Protein AF-A0A927MNN0-F1 (afdb_monomer_lite)

pLDDT: mean 88.84, std 9.3, range [51.81, 97.0]

Organism: NCBI:txid34101

Secondary structure (DSSP, 8-state):
-----TTSHHHHHHHHHHHHTT----HHHHHHHHHHHHTT----HHHHHHHH--

Radius of gyration: 11.71 Å; chains: 1; bounding box: 27×28×22 Å

Sequence (54 aa):
MLKLSVESKEFQQILHNLRLENMSLPLELQHKVVEVVQSKQKITSELIQGLISR

Structure (mmCIF, N/CA/C/O backbone):
data_AF-A0A927MNN0-F1
#
_entry.id   AF-A0A927MNN0-F1
#
loop_
_atom_site.group_PDB
_atom_site.id
_atom_site.type_symbol
_atom_site.label_atom_id
_atom_site.label_alt_id
_atom_site.label_comp_id
_atom_site.label_asym_id
_atom_site.label_entity_id
_atom_site.label_seq_id
_atom_site.pdbx_PDB_ins_code
_atom_site.Cartn_x
_atom_site.Cartn_y
_atom_site.Cartn_z
_atom_site.occupancy
_atom_site.B_iso_or_equiv
_atom_site.auth_seq_id
_atom_site.auth_comp_id
_atom_site.auth_asym_id
_atom_site.auth_atom_id
_atom_site.pdbx_PDB_model_num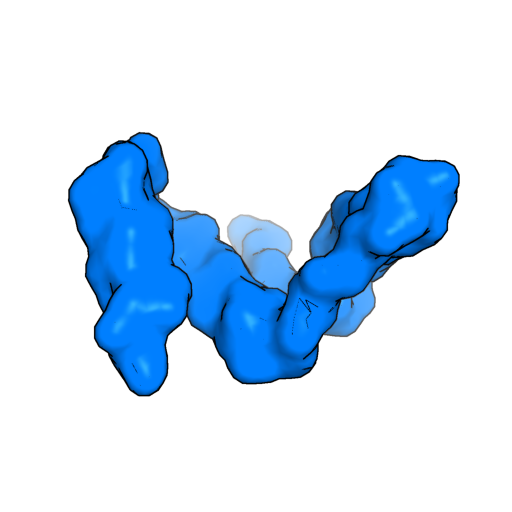
ATOM 1 N N . MET A 1 1 ? -12.728 9.246 11.595 1.00 51.81 1 MET A N 1
ATOM 2 C CA . MET A 1 1 ? -11.733 8.279 11.075 1.00 51.81 1 MET A CA 1
ATOM 3 C C . MET A 1 1 ? -11.080 8.902 9.855 1.00 51.81 1 MET A C 1
ATOM 5 O O . MET A 1 1 ? -11.814 9.333 8.975 1.00 51.81 1 MET A O 1
ATOM 9 N N . LEU A 1 2 ? -9.749 9.010 9.827 1.00 56.25 2 LEU A N 1
ATOM 10 C CA . LEU A 1 2 ? -9.016 9.514 8.661 1.00 56.25 2 LEU A CA 1
ATOM 11 C C . LEU A 1 2 ? -9.229 8.543 7.494 1.00 56.25 2 LEU A C 1
ATOM 13 O O . LEU A 1 2 ? -8.945 7.352 7.615 1.00 56.25 2 LEU A O 1
ATOM 17 N N . LYS A 1 3 ? -9.804 9.034 6.396 1.00 69.12 3 LYS A N 1
ATOM 18 C CA . LYS A 1 3 ? -10.034 8.246 5.185 1.00 69.12 3 LYS A CA 1
ATOM 19 C C . LYS A 1 3 ? -8.697 8.162 4.450 1.00 69.12 3 LYS A C 1
ATOM 21 O O . LYS A 1 3 ? -8.295 9.133 3.821 1.00 69.12 3 LYS A O 1
ATOM 26 N N . LEU A 1 4 ? -7.986 7.043 4.608 1.00 81.62 4 LEU A N 1
ATOM 27 C CA . LEU A 1 4 ? -6.719 6.805 3.911 1.00 81.62 4 LEU A CA 1
ATOM 28 C C . LEU A 1 4 ? -6.955 6.940 2.400 1.00 81.62 4 LEU A C 1
ATOM 30 O O . LEU A 1 4 ? -7.906 6.360 1.884 1.00 81.62 4 LEU A O 1
ATOM 34 N N . SER A 1 5 ? -6.128 7.698 1.697 1.00 89.62 5 SER A N 1
ATOM 35 C CA . SER A 1 5 ? -6.172 7.829 0.240 1.00 89.62 5 SER A CA 1
ATOM 36 C C . SER A 1 5 ? -4.755 7.753 -0.304 1.00 89.62 5 SER A C 1
ATOM 38 O O . SER A 1 5 ? -3.793 7.926 0.443 1.00 89.62 5 SER A O 1
ATOM 40 N N . VAL A 1 6 ? -4.614 7.530 -1.609 1.00 90.31 6 VAL A N 1
ATOM 41 C CA . VAL A 1 6 ? -3.294 7.583 -2.251 1.00 90.31 6 VAL A CA 1
ATOM 42 C C . VAL A 1 6 ? -2.635 8.952 -2.100 1.00 90.31 6 VAL A C 1
ATOM 44 O O . VAL A 1 6 ? -1.418 9.037 -2.049 1.00 90.31 6 VAL A O 1
ATOM 47 N N . GLU A 1 7 ? -3.418 10.016 -1.948 1.00 91.69 7 GLU A N 1
ATOM 48 C CA . GLU A 1 7 ? -2.936 11.387 -1.748 1.00 91.69 7 GLU A CA 1
ATOM 49 C C . GLU A 1 7 ? -2.610 11.708 -0.281 1.00 91.69 7 GLU A C 1
ATOM 51 O O . GLU A 1 7 ? -2.092 12.785 0.014 1.00 91.69 7 GLU A O 1
ATOM 56 N N . SER A 1 8 ? -2.916 10.806 0.659 1.00 91.75 8 SER A N 1
ATOM 57 C CA . SER A 1 8 ? -2.683 11.065 2.077 1.00 91.75 8 SER A CA 1
ATOM 58 C C . SER A 1 8 ? -1.189 11.188 2.367 1.00 91.75 8 SER A C 1
ATOM 60 O O . SER A 1 8 ? -0.355 10.491 1.780 1.00 91.75 8 SER A O 1
ATOM 62 N N . LYS A 1 9 ? -0.842 12.070 3.310 1.00 92.12 9 LYS A N 1
ATOM 63 C CA . LYS A 1 9 ? 0.553 12.322 3.694 1.00 92.12 9 LYS A CA 1
ATOM 64 C C . LYS A 1 9 ? 1.253 11.034 4.128 1.00 92.12 9 LYS A C 1
ATOM 66 O O . LYS A 1 9 ? 2.401 10.800 3.767 1.00 92.12 9 LYS A O 1
ATOM 71 N N . GLU A 1 10 ? 0.557 10.197 4.887 1.00 90.75 10 GLU A N 1
ATOM 72 C CA . GLU A 1 10 ? 1.056 8.922 5.397 1.00 90.75 10 GLU A CA 1
ATOM 73 C C . GLU A 1 10 ? 1.338 7.945 4.256 1.00 90.75 10 GLU A C 1
ATOM 75 O O . GLU A 1 10 ? 2.402 7.330 4.217 1.00 90.75 10 GLU A O 1
ATOM 80 N N . PHE A 1 11 ? 0.418 7.838 3.294 1.00 92.56 11 PHE A N 1
ATOM 81 C CA . PHE A 1 11 ? 0.592 6.960 2.143 1.00 92.56 11 PHE A CA 1
ATOM 82 C C . PHE A 1 11 ? 1.750 7.428 1.252 1.00 92.56 11 PHE A C 1
ATOM 84 O O . PHE A 1 11 ? 2.620 6.638 0.883 1.00 92.56 11 PHE A O 1
ATOM 91 N N . GLN A 1 12 ? 1.829 8.732 0.982 1.00 94.44 12 GLN A N 1
ATOM 92 C CA . GLN A 1 12 ? 2.925 9.328 0.219 1.00 94.44 12 GLN A CA 1
ATOM 93 C C . GLN A 1 12 ? 4.284 9.159 0.907 1.00 94.44 12 GLN A C 1
ATOM 95 O O . GLN A 1 12 ? 5.283 8.914 0.228 1.00 94.44 12 GLN A O 1
ATOM 100 N N . GLN A 1 13 ? 4.333 9.214 2.242 1.00 95.00 13 GLN A N 1
ATOM 101 C CA . GLN A 1 13 ? 5.552 8.925 2.996 1.00 95.00 13 GLN A CA 1
ATOM 102 C C . GLN A 1 13 ? 6.006 7.473 2.800 1.00 95.00 13 GLN A C 1
ATOM 104 O O . GLN A 1 13 ? 7.195 7.230 2.600 1.00 95.00 13 GLN A O 1
ATOM 109 N N . ILE A 1 14 ? 5.082 6.508 2.797 1.00 93.81 14 ILE A N 1
ATOM 110 C CA . ILE A 1 14 ? 5.409 5.102 2.517 1.00 93.81 14 ILE A CA 1
ATOM 111 C C . ILE A 1 14 ? 5.967 4.955 1.096 1.00 93.81 14 ILE A C 1
ATOM 113 O O . ILE A 1 14 ? 7.013 4.337 0.916 1.00 93.81 14 ILE A O 1
ATOM 117 N N . LEU A 1 15 ? 5.334 5.572 0.091 1.00 94.81 15 LEU A N 1
ATOM 118 C CA . LEU A 1 15 ? 5.838 5.549 -1.290 1.00 94.81 15 LEU A CA 1
ATOM 119 C C . LEU A 1 15 ? 7.204 6.228 -1.436 1.00 94.81 15 LEU A C 1
ATOM 121 O O . LEU A 1 15 ? 8.011 5.832 -2.275 1.00 94.81 15 LEU A O 1
ATOM 125 N N . HIS A 1 16 ? 7.469 7.280 -0.664 1.00 96.19 16 HIS A N 1
ATOM 126 C CA . HIS A 1 16 ? 8.789 7.895 -0.610 1.00 96.19 16 HIS A CA 1
ATOM 127 C C . HIS A 1 16 ? 9.826 6.916 -0.053 1.00 96.19 16 HIS A C 1
ATOM 129 O O . HIS A 1 16 ? 10.837 6.686 -0.707 1.00 96.19 16 HIS A O 1
ATOM 135 N N . ASN A 1 17 ? 9.539 6.274 1.080 1.00 96.69 17 ASN A N 1
ATOM 136 C CA . ASN A 1 17 ? 10.445 5.304 1.694 1.00 96.69 17 ASN A CA 1
ATOM 137 C C . ASN A 1 17 ? 10.721 4.108 0.767 1.00 96.69 17 ASN A C 1
ATOM 1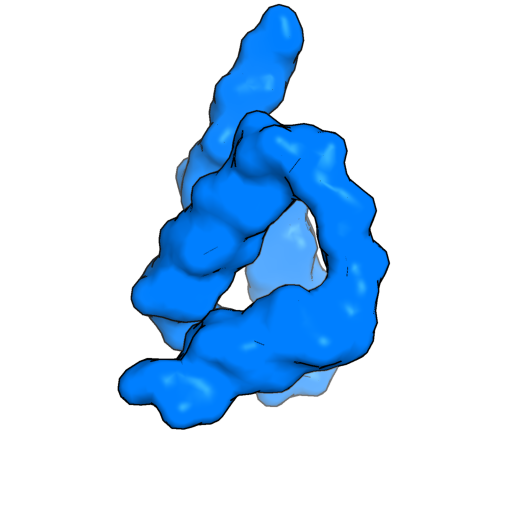39 O O . ASN A 1 17 ? 11.868 3.708 0.620 1.00 96.69 17 ASN A O 1
ATOM 143 N N . LEU A 1 18 ? 9.700 3.583 0.078 1.00 95.38 18 LEU A N 1
ATOM 144 C CA . LEU A 1 18 ? 9.886 2.520 -0.918 1.00 95.38 18 LEU A CA 1
ATOM 145 C C . LEU A 1 18 ? 10.844 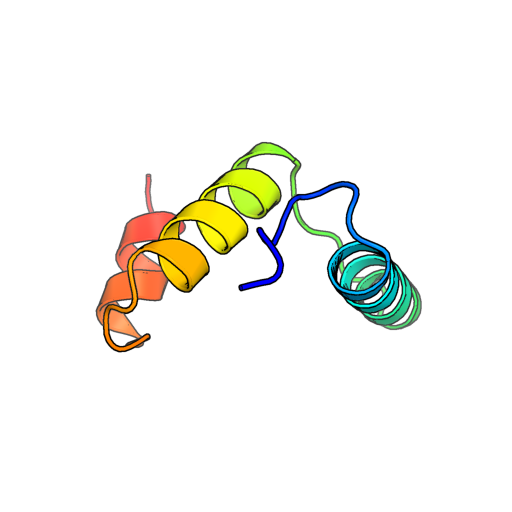2.947 -2.037 1.00 95.38 18 LEU A C 1
ATOM 147 O O . LEU A 1 18 ? 11.714 2.172 -2.423 1.00 95.38 18 LEU A O 1
ATOM 151 N N . ARG A 1 19 ? 10.726 4.190 -2.521 1.00 95.56 19 ARG A N 1
ATOM 152 C CA . ARG A 1 19 ? 11.618 4.724 -3.560 1.00 95.56 19 ARG A CA 1
ATOM 153 C C . ARG A 1 19 ? 13.066 4.842 -3.094 1.00 95.56 19 ARG A C 1
ATOM 155 O O . ARG A 1 19 ? 13.956 4.616 -3.907 1.00 95.56 19 ARG A O 1
ATOM 162 N N . LEU A 1 20 ? 13.306 5.167 -1.820 1.00 97.00 20 LEU A N 1
ATOM 163 C CA . LEU A 1 20 ? 14.660 5.180 -1.247 1.00 97.00 20 LEU A CA 1
ATOM 164 C C . LEU A 1 20 ? 15.308 3.787 -1.281 1.00 97.00 20 LEU A C 1
ATOM 166 O O . LEU A 1 20 ? 16.512 3.678 -1.485 1.00 97.00 20 LEU A O 1
ATOM 170 N N . GLU A 1 21 ? 14.498 2.735 -1.177 1.00 96.44 21 GLU A N 1
ATOM 171 C CA . GLU A 1 21 ? 14.911 1.331 -1.294 1.00 96.44 21 GLU A CA 1
ATOM 172 C C . GLU A 1 21 ? 14.898 0.815 -2.752 1.00 96.44 21 GLU A C 1
ATOM 174 O O . GLU A 1 21 ? 14.905 -0.391 -2.994 1.00 96.44 21 GLU A O 1
ATOM 179 N N . ASN A 1 22 ? 14.846 1.707 -3.751 1.00 95.69 22 ASN A N 1
ATOM 180 C CA . ASN A 1 22 ? 14.713 1.379 -5.180 1.00 95.69 22 ASN A CA 1
ATOM 181 C C . ASN A 1 22 ? 13.474 0.532 -5.532 1.00 95.69 22 ASN A C 1
ATOM 183 O O . ASN A 1 22 ? 13.433 -0.128 -6.571 1.00 95.69 22 ASN A O 1
ATOM 187 N N . MET A 1 23 ? 12.438 0.567 -4.695 1.00 95.06 23 MET A N 1
ATOM 188 C CA . MET A 1 23 ? 11.160 -0.085 -4.953 1.00 95.06 23 MET A CA 1
ATOM 189 C C . MET A 1 23 ? 10.132 0.923 -5.465 1.00 95.06 23 MET A C 1
ATOM 191 O O . MET A 1 23 ? 10.101 2.092 -5.078 1.00 95.06 23 MET A O 1
ATOM 195 N N . SER A 1 24 ? 9.235 0.456 -6.328 1.00 92.62 24 SER A N 1
ATOM 196 C CA . SER A 1 24 ? 8.087 1.239 -6.778 1.00 92.62 24 SER A CA 1
ATOM 197 C C . SER A 1 24 ? 6.829 0.386 -6.750 1.00 92.62 24 SER A C 1
ATOM 199 O O . SER A 1 24 ? 6.883 -0.826 -6.953 1.00 92.62 24 SER A O 1
ATOM 201 N N . LEU A 1 25 ? 5.697 1.029 -6.472 1.00 91.06 25 LEU A N 1
ATOM 202 C CA . LEU A 1 25 ? 4.391 0.388 -6.499 1.00 91.06 25 LEU A CA 1
ATOM 203 C C . LEU A 1 25 ? 3.577 1.004 -7.647 1.00 91.06 25 LEU A C 1
ATOM 205 O O . LEU A 1 25 ? 3.327 2.211 -7.605 1.00 91.06 25 LEU A O 1
ATOM 209 N N . PRO A 1 26 ? 3.173 0.229 -8.669 1.00 92.81 26 PRO A N 1
ATOM 210 C CA . PRO A 1 26 ? 2.279 0.695 -9.727 1.00 92.81 26 PRO A CA 1
ATOM 211 C C . PRO A 1 26 ? 1.009 1.344 -9.171 1.00 92.81 26 PRO A C 1
ATOM 213 O O . PRO A 1 26 ? 0.480 0.893 -8.155 1.00 92.81 26 PRO A O 1
ATOM 216 N N . LEU A 1 27 ? 0.489 2.372 -9.852 1.00 91.81 27 LEU A N 1
ATOM 217 C CA . LEU A 1 27 ? -0.680 3.137 -9.391 1.00 91.81 27 LEU A CA 1
ATOM 218 C C . LEU A 1 27 ? -1.907 2.246 -9.123 1.00 91.81 27 LEU A C 1
ATOM 220 O O . LEU A 1 27 ? -2.624 2.449 -8.148 1.00 91.81 27 LEU A O 1
ATOM 224 N N . GLU A 1 28 ? -2.113 1.215 -9.942 1.00 91.75 28 GLU A N 1
ATOM 225 C CA . GLU A 1 28 ? -3.185 0.238 -9.736 1.00 91.75 28 GLU A CA 1
ATOM 226 C C . GLU A 1 28 ? -3.042 -0.507 -8.398 1.00 91.75 28 GLU A C 1
ATOM 228 O O . GLU A 1 28 ? -4.004 -0.630 -7.639 1.00 91.75 28 GLU A O 1
ATOM 233 N N . LEU A 1 29 ? -1.825 -0.955 -8.066 1.00 91.44 29 LEU A N 1
ATOM 234 C CA . LEU A 1 29 ? -1.550 -1.615 -6.791 1.00 91.44 29 LEU A CA 1
ATOM 235 C C . LEU A 1 29 ? -1.654 -0.636 -5.613 1.00 91.44 29 LEU A C 1
ATOM 237 O O . LEU A 1 29 ? -2.088 -1.037 -4.537 1.00 91.44 29 LEU A O 1
ATOM 241 N N . GLN A 1 30 ? -1.331 0.647 -5.804 1.00 92.88 30 GLN A N 1
ATOM 242 C CA . GLN A 1 30 ? -1.538 1.669 -4.773 1.00 92.88 30 GLN A CA 1
ATOM 243 C C . GLN A 1 30 ? -3.021 1.798 -4.393 1.00 92.88 30 GLN A C 1
ATOM 245 O O . GLN A 1 30 ? -3.347 1.792 -3.205 1.00 92.88 30 GLN A O 1
ATOM 250 N N . HIS A 1 31 ? -3.925 1.854 -5.380 1.00 92.00 31 HIS A N 1
ATOM 251 C CA . HIS A 1 31 ? -5.369 1.879 -5.127 1.00 92.00 31 HIS A CA 1
ATOM 252 C C . HIS A 1 31 ? -5.849 0.603 -4.424 1.00 92.00 31 HIS A C 1
ATOM 254 O O . HIS A 1 31 ? -6.529 0.698 -3.402 1.00 92.00 31 HIS A O 1
ATOM 260 N N . LYS A 1 32 ? -5.412 -0.577 -4.887 1.00 91.06 32 LYS A N 1
ATOM 261 C CA . LYS A 1 32 ? -5.748 -1.864 -4.250 1.00 91.06 32 LYS A CA 1
ATOM 262 C C . LYS A 1 32 ? -5.298 -1.924 -2.785 1.00 91.06 32 LYS A C 1
ATOM 264 O O . LYS A 1 32 ? -6.037 -2.417 -1.937 1.00 91.06 32 LYS A O 1
ATOM 269 N N . VAL A 1 33 ? -4.118 -1.394 -2.449 1.00 90.94 33 VAL A N 1
ATOM 270 C CA . VAL A 1 33 ? -3.649 -1.327 -1.052 1.00 90.94 33 VAL A CA 1
ATOM 271 C C . VAL A 1 33 ? -4.585 -0.471 -0.199 1.00 90.94 33 VAL A C 1
ATOM 273 O O . VAL A 1 33 ? -4.951 -0.885 0.902 1.00 90.94 33 VAL A O 1
ATOM 276 N N . VAL A 1 34 ? -5.004 0.698 -0.696 1.00 91.19 34 VAL A N 1
ATOM 277 C CA . VAL A 1 34 ? -5.948 1.566 0.025 1.00 91.19 34 VAL A CA 1
ATOM 278 C C . VAL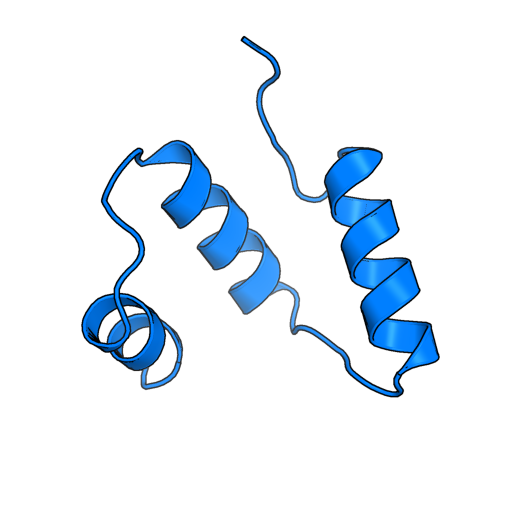 A 1 34 ? -7.278 0.848 0.257 1.00 91.19 34 VAL A C 1
ATOM 280 O O . VAL A 1 34 ? -7.770 0.850 1.385 1.00 91.19 34 VAL A O 1
ATOM 283 N N . GLU A 1 35 ? -7.828 0.189 -0.764 1.00 90.06 35 GLU A N 1
ATOM 284 C CA . GLU A 1 35 ? -9.070 -0.588 -0.661 1.00 90.06 35 GLU A CA 1
ATOM 285 C C . GLU A 1 35 ? -8.969 -1.694 0.396 1.00 90.06 35 GLU A C 1
ATOM 287 O O . GLU A 1 35 ? -9.842 -1.828 1.255 1.00 90.06 35 GLU A O 1
ATOM 292 N N . VAL A 1 36 ? -7.871 -2.451 0.392 1.00 90.81 36 VAL A N 1
ATOM 293 C CA . VAL A 1 36 ? -7.644 -3.558 1.329 1.00 90.81 36 VAL A CA 1
ATOM 294 C C . VAL A 1 36 ? -7.519 -3.060 2.762 1.00 90.81 36 VAL A C 1
ATOM 296 O O . VAL A 1 36 ? -8.176 -3.601 3.651 1.00 90.81 36 VAL A O 1
ATOM 299 N N . VAL A 1 37 ? -6.747 -2.002 3.008 1.00 88.12 37 VAL A N 1
ATOM 300 C CA . VAL A 1 37 ? -6.614 -1.425 4.355 1.00 88.12 37 VAL A CA 1
ATOM 301 C C . VAL A 1 37 ? -7.960 -0.885 4.848 1.00 88.12 37 VAL A C 1
ATOM 303 O O . VAL A 1 37 ? -8.332 -1.087 6.006 1.00 88.12 37 VAL A O 1
ATOM 306 N N . GLN A 1 38 ? -8.729 -0.242 3.968 1.00 88.81 38 GLN A N 1
ATOM 307 C CA . GLN A 1 38 ? -10.058 0.271 4.296 1.00 88.81 38 GLN A CA 1
ATOM 308 C C . GLN A 1 38 ? -11.099 -0.833 4.518 1.00 88.81 38 GLN A C 1
ATOM 310 O O . GLN A 1 38 ? -12.026 -0.627 5.303 1.00 88.81 38 GLN A O 1
ATOM 315 N N . SER A 1 39 ? -10.938 -2.003 3.894 1.00 89.19 39 SER A N 1
ATOM 316 C CA . SER A 1 39 ? -11.843 -3.149 4.058 1.00 89.19 39 SER A CA 1
ATOM 317 C C . SER A 1 39 ? -11.863 -3.714 5.484 1.00 89.19 39 SER A C 1
ATOM 319 O O . SER A 1 39 ? -12.761 -4.483 5.825 1.00 89.19 39 SER A O 1
ATOM 321 N N . LYS A 1 40 ? -10.884 -3.339 6.327 1.00 84.06 40 LYS A N 1
ATOM 322 C CA . LYS A 1 40 ? -10.671 -3.848 7.696 1.00 84.06 40 LYS A CA 1
ATOM 323 C C . LYS A 1 40 ? -10.554 -5.375 7.784 1.00 84.06 40 LYS A C 1
ATOM 325 O O . LYS A 1 40 ? -10.639 -5.933 8.877 1.00 84.06 40 LYS A O 1
ATOM 330 N N . GLN A 1 41 ? -10.358 -6.054 6.656 1.00 87.12 41 GLN A N 1
ATOM 331 C CA . GLN A 1 41 ? -10.081 -7.479 6.632 1.00 87.12 41 GLN A CA 1
ATOM 332 C C . GLN A 1 41 ? -8.671 -7.738 7.158 1.00 87.12 41 GLN A C 1
ATOM 334 O O . GLN A 1 41 ? -7.781 -6.887 7.087 1.00 87.12 41 GLN A O 1
ATOM 339 N N . LYS A 1 42 ? -8.458 -8.936 7.701 1.00 90.31 42 LYS A N 1
ATOM 340 C CA . LYS A 1 42 ? -7.124 -9.366 8.109 1.00 90.31 42 LYS A CA 1
ATOM 341 C C . LYS A 1 42 ? -6.245 -9.476 6.862 1.00 90.31 42 LYS A C 1
ATOM 343 O O . LYS A 1 42 ? -6.585 -10.204 5.936 1.00 90.31 42 LYS A O 1
ATOM 348 N N . ILE A 1 43 ? -5.111 -8.782 6.861 1.00 91.12 43 ILE A N 1
ATOM 349 C CA . ILE A 1 43 ? -4.127 -8.886 5.782 1.00 91.12 43 ILE A CA 1
ATOM 350 C C . ILE A 1 43 ? -3.394 -10.222 5.946 1.00 91.12 43 ILE A C 1
ATOM 352 O O . ILE A 1 43 ? -2.708 -10.431 6.948 1.00 91.12 43 ILE A O 1
ATOM 356 N N . THR A 1 44 ? -3.573 -11.135 4.989 1.00 93.19 44 THR A N 1
ATOM 357 C CA . THR A 1 44 ? -2.903 -12.445 4.951 1.00 93.19 44 THR A CA 1
ATOM 358 C C . THR A 1 44 ? -2.084 -12.612 3.673 1.00 93.19 44 THR A C 1
ATOM 360 O O . THR A 1 44 ? -2.269 -11.877 2.700 1.00 93.19 44 THR A O 1
ATOM 363 N N . SER A 1 45 ? -1.167 -13.581 3.661 1.00 91.38 45 SER A N 1
ATOM 364 C CA . SER A 1 45 ? -0.340 -13.877 2.488 1.00 91.38 45 SER A CA 1
ATOM 365 C C . SER A 1 45 ? -1.180 -14.305 1.281 1.00 91.38 45 SER A C 1
ATOM 367 O O . SER A 1 45 ? -0.879 -13.896 0.164 1.00 91.38 45 SER A O 1
ATOM 369 N N . GLU A 1 46 ? -2.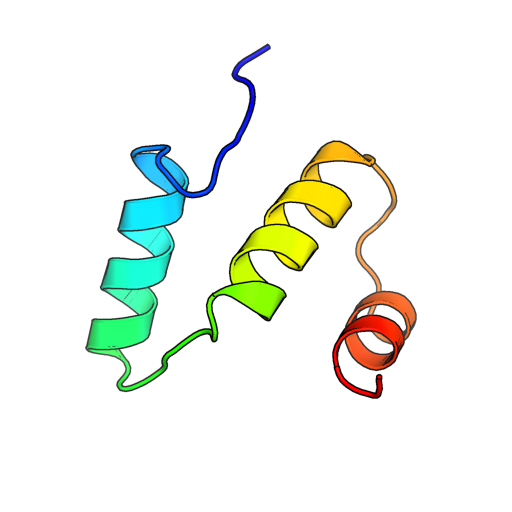263 -15.053 1.499 1.00 93.06 46 GLU A N 1
ATOM 370 C CA . GLU A 1 46 ? -3.193 -15.489 0.450 1.00 93.06 46 GLU A CA 1
ATOM 371 C C . GLU A 1 46 ? -3.916 -14.297 -0.181 1.00 93.06 46 GLU A C 1
ATOM 373 O O . GLU A 1 46 ? -4.056 -14.227 -1.402 1.00 93.06 46 GLU A O 1
ATOM 378 N N . LEU A 1 47 ? -4.329 -13.325 0.643 1.00 90.50 47 LEU A N 1
ATOM 379 C CA . LEU A 1 47 ? -4.938 -12.089 0.161 1.00 90.50 47 LEU A CA 1
ATOM 380 C C . LEU A 1 47 ? -3.957 -11.306 -0.716 1.00 90.50 47 LEU A C 1
ATOM 382 O O . LEU A 1 47 ? -4.314 -10.898 -1.816 1.00 90.50 47 LEU A O 1
ATOM 386 N N . ILE A 1 48 ? -2.715 -11.129 -0.255 1.00 89.12 48 ILE A N 1
ATOM 387 C CA . ILE A 1 48 ? -1.680 -10.409 -1.008 1.00 89.12 48 ILE A CA 1
ATOM 388 C C . ILE A 1 48 ? -1.397 -11.106 -2.343 1.00 89.12 48 ILE A C 1
ATOM 390 O O . ILE A 1 48 ? -1.372 -10.444 -3.379 1.00 89.12 48 ILE A O 1
ATOM 394 N N . GLN A 1 49 ? -1.241 -12.433 -2.346 1.00 89.81 49 GLN A N 1
ATOM 395 C CA . GLN A 1 49 ? -1.049 -13.201 -3.579 1.00 89.81 49 GLN A CA 1
ATOM 396 C C . GLN A 1 49 ? -2.217 -13.002 -4.551 1.00 89.81 49 GLN A C 1
ATOM 398 O O . GLN A 1 49 ? -1.994 -12.698 -5.720 1.00 89.81 49 GLN A O 1
ATOM 403 N N . GLY A 1 50 ? -3.459 -13.061 -4.063 1.00 88.38 50 GLY A N 1
ATOM 404 C CA . GLY A 1 50 ? -4.647 -12.829 -4.885 1.00 88.38 50 GLY A CA 1
ATOM 405 C C . GLY A 1 50 ? -4.713 -11.439 -5.534 1.00 88.38 50 GLY A C 1
ATOM 406 O O . GLY A 1 50 ? -5.320 -11.299 -6.595 1.00 88.38 50 GLY A O 1
ATOM 407 N N . LEU A 1 51 ? -4.086 -10.424 -4.932 1.00 85.56 51 LEU A N 1
ATOM 408 C CA . LEU A 1 51 ? -4.033 -9.057 -5.469 1.00 85.56 51 LEU A CA 1
ATOM 409 C C . LEU A 1 51 ? -2.961 -8.872 -6.547 1.00 85.56 51 LEU A C 1
ATOM 411 O O . LEU A 1 51 ? -3.127 -8.010 -7.409 1.00 85.56 51 LEU A 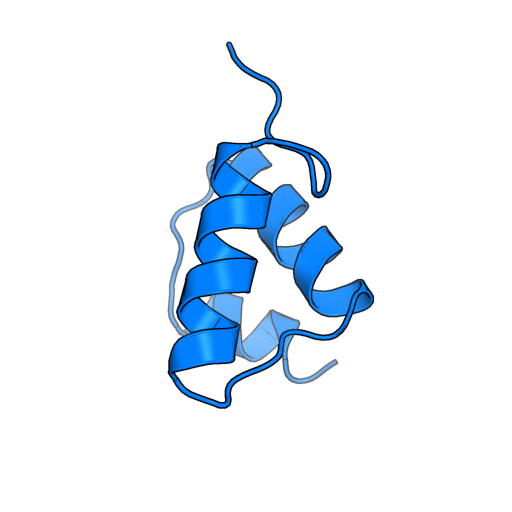O 1
ATOM 415 N N . ILE A 1 52 ? -1.872 -9.642 -6.472 1.00 84.50 52 ILE A N 1
ATOM 416 C CA . ILE A 1 52 ? -0.714 -9.543 -7.374 1.00 84.50 52 ILE A CA 1
ATOM 417 C C . ILE A 1 52 ? -0.870 -10.479 -8.582 1.00 84.50 52 ILE A C 1
ATOM 419 O O . ILE A 1 52 ? -0.350 -10.190 -9.653 1.00 84.50 52 ILE A O 1
ATOM 423 N N . SER A 1 53 ? -1.580 -11.599 -8.434 1.00 80.12 53 SER A N 1
ATOM 424 C CA . SER A 1 53 ? -1.749 -12.609 -9.490 1.00 80.12 53 SER A CA 1
ATOM 425 C C . SER A 1 53 ? -2.870 -12.313 -10.501 1.00 80.12 53 SER A C 1
ATOM 427 O O . SER A 1 53 ? -3.190 -13.187 -11.305 1.00 80.12 53 SER A O 1
ATOM 429 N N . ARG A 1 54 ? -3.488 -11.130 -10.453 1.00 58.66 54 ARG A N 1
ATOM 430 C CA . ARG A 1 54 ? -4.535 -10.679 -11.384 1.00 58.66 54 ARG A CA 1
ATOM 431 C C . ARG A 1 54 ? -4.040 -9.503 -12.200 1.00 58.66 54 ARG A C 1
ATOM 433 O O . ARG A 1 54 ? -4.306 -9.520 -13.417 1.00 58.66 54 ARG A O 1
#

Foldseek 3Di:
DPQDDCPDPVNVVVQVVCVVVVHHDPPQVSRVVSVVVVVVDDDDPVVVCVSVVD